Protein AF-E1TDE0-F1 (afdb_monomer_lite)

Structure (mmCIF, N/CA/C/O backbone):
data_AF-E1TDE0-F1
#
_entry.id   AF-E1TDE0-F1
#
loop_
_atom_site.group_PDB
_atom_site.id
_atom_site.type_symbol
_atom_site.label_atom_id
_atom_site.label_alt_id
_atom_site.label_comp_id
_atom_site.label_asym_id
_atom_site.label_entity_id
_atom_site.label_seq_id
_atom_site.pdbx_PDB_ins_code
_atom_site.Cartn_x
_atom_site.Cartn_y
_atom_site.Cartn_z
_atom_site.occupancy
_atom_site.B_iso_or_equiv
_atom_site.auth_seq_id
_atom_site.auth_comp_id
_atom_site.auth_asym_id
_atom_site.auth_atom_id
_atom_site.pdbx_PDB_model_num
ATOM 1 N N . MET A 1 1 ? -12.166 25.352 2.853 1.00 42.16 1 MET A N 1
ATOM 2 C CA . MET A 1 1 ? -10.843 24.919 2.364 1.00 42.16 1 MET A CA 1
ATOM 3 C C . MET A 1 1 ? -10.857 23.403 2.469 1.00 42.16 1 MET A C 1
ATOM 5 O O . MET A 1 1 ? -10.747 22.893 3.574 1.00 42.16 1 MET A O 1
ATOM 9 N N . GLU A 1 2 ? -11.168 22.698 1.383 1.00 47.56 2 GLU A N 1
ATOM 10 C CA . GLU A 1 2 ? -11.171 21.228 1.367 1.00 47.56 2 GLU A CA 1
ATOM 11 C C . GLU A 1 2 ? -9.736 20.767 1.118 1.00 47.56 2 GLU A C 1
ATOM 13 O O . GLU A 1 2 ? -9.265 20.731 -0.012 1.00 47.56 2 GLU A O 1
ATOM 18 N N . PHE A 1 3 ? -9.004 20.536 2.206 1.00 52.41 3 PHE A N 1
ATOM 19 C CA . PHE A 1 3 ? -7.758 19.779 2.173 1.00 52.41 3 PHE A CA 1
ATOM 20 C C . PHE A 1 3 ? -8.114 18.335 2.505 1.00 52.41 3 PHE A C 1
ATOM 22 O O . PHE A 1 3 ? -8.429 18.023 3.652 1.00 52.41 3 PHE A O 1
ATOM 29 N N . ASP A 1 4 ? -8.104 17.484 1.490 1.00 66.44 4 ASP A N 1
ATOM 30 C CA . ASP A 1 4 ? -8.440 16.062 1.566 1.00 66.44 4 ASP A CA 1
ATOM 31 C C . ASP A 1 4 ? -7.222 15.168 1.297 1.00 66.44 4 ASP A C 1
ATOM 33 O O . ASP A 1 4 ? -7.358 13.953 1.217 1.00 66.44 4 ASP A O 1
ATOM 37 N N . SER A 1 5 ? -6.026 15.743 1.138 1.00 69.88 5 SER A N 1
ATOM 38 C CA . SER A 1 5 ? -4.817 15.000 0.792 1.00 69.88 5 SER A CA 1
ATOM 39 C C . SER A 1 5 ? -3.573 15.533 1.497 1.00 69.88 5 SER A C 1
ATOM 41 O O . SER A 1 5 ? -3.447 16.728 1.770 1.00 69.88 5 SER A O 1
ATOM 43 N N . ASP A 1 6 ? -2.646 14.624 1.799 1.00 74.19 6 ASP A N 1
ATOM 44 C CA . ASP A 1 6 ? -1.337 14.932 2.368 1.00 74.19 6 ASP A CA 1
ATOM 45 C C . ASP A 1 6 ? -0.252 14.064 1.719 1.00 74.19 6 ASP A C 1
ATOM 47 O O . ASP A 1 6 ? -0.469 12.888 1.423 1.00 74.19 6 ASP A O 1
ATOM 51 N N . TRP A 1 7 ? 0.929 14.639 1.498 1.00 76.50 7 TRP A N 1
ATOM 52 C CA . TRP A 1 7 ? 2.074 13.918 0.942 1.00 76.50 7 TRP A CA 1
ATOM 53 C C . TRP A 1 7 ? 2.994 13.470 2.073 1.00 76.50 7 TRP A C 1
ATOM 55 O O . TRP A 1 7 ? 3.668 14.288 2.698 1.00 76.50 7 TRP A O 1
ATOM 65 N N . LEU A 1 8 ? 3.073 12.161 2.294 1.00 74.38 8 LEU A N 1
ATOM 66 C CA . LEU A 1 8 ? 3.922 11.560 3.319 1.00 74.38 8 LEU A CA 1
ATOM 67 C C . LEU A 1 8 ? 5.231 11.075 2.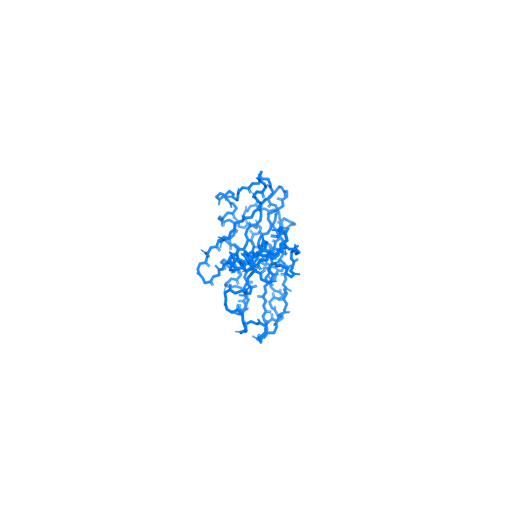697 1.00 74.38 8 LEU A C 1
ATOM 69 O O . LEU A 1 8 ? 5.216 10.252 1.785 1.00 74.38 8 LEU A O 1
ATOM 73 N N . THR A 1 9 ? 6.368 11.549 3.204 1.00 74.31 9 THR A N 1
ATOM 74 C CA . THR A 1 9 ? 7.681 10.986 2.856 1.00 74.31 9 THR A CA 1
ATOM 75 C C . THR A 1 9 ? 7.984 9.830 3.801 1.00 74.31 9 THR A C 1
ATOM 77 O O . THR A 1 9 ? 8.294 10.048 4.971 1.00 74.31 9 THR A O 1
ATOM 80 N N . LEU A 1 10 ? 7.900 8.604 3.292 1.00 65.44 10 LEU A N 1
ATOM 81 C CA . LEU A 1 10 ? 8.085 7.368 4.043 1.00 65.44 10 LEU A CA 1
ATOM 82 C C . LEU A 1 10 ? 9.277 6.590 3.472 1.00 65.44 10 LEU A C 1
ATOM 84 O O . LEU A 1 10 ? 9.189 5.917 2.442 1.00 65.44 10 LEU A O 1
ATOM 88 N N . GLY A 1 11 ? 10.424 6.685 4.146 1.00 67.56 11 GLY A N 1
ATOM 89 C CA . GLY A 1 11 ? 11.664 6.055 3.688 1.00 67.56 11 GLY A CA 1
ATOM 90 C C . GLY A 1 11 ? 12.099 6.578 2.316 1.00 67.56 11 GLY A C 1
ATOM 91 O O . GLY A 1 11 ? 12.458 7.745 2.187 1.00 67.56 11 GLY A O 1
ATOM 92 N N . ARG A 1 12 ? 12.093 5.707 1.295 1.00 62.78 12 ARG A N 1
ATOM 93 C CA . ARG A 1 12 ? 12.465 6.059 -0.093 1.00 62.78 12 ARG A CA 1
ATOM 94 C C . ARG A 1 12 ? 11.276 6.488 -0.960 1.00 62.78 12 ARG A C 1
ATOM 96 O O . ARG A 1 12 ? 11.487 6.815 -2.126 1.00 62.78 12 ARG A O 1
ATOM 103 N N . HIS A 1 13 ? 10.059 6.449 -0.421 1.00 65.06 13 HIS A N 1
ATOM 104 C CA . HIS A 1 13 ? 8.822 6.681 -1.163 1.00 65.06 13 HIS A CA 1
ATOM 105 C C . HIS A 1 13 ? 8.105 7.923 -0.644 1.00 65.06 13 HIS A C 1
ATOM 107 O O . HIS A 1 13 ? 8.117 8.210 0.554 1.00 65.06 13 HIS A O 1
ATOM 113 N N . ARG A 1 14 ? 7.444 8.647 -1.539 1.00 67.69 14 ARG A N 1
ATOM 114 C CA . ARG A 1 14 ? 6.494 9.704 -1.212 1.00 67.69 14 ARG A CA 1
ATOM 115 C C . ARG A 1 14 ? 5.106 9.240 -1.629 1.00 67.69 14 ARG A C 1
ATOM 117 O O . ARG A 1 14 ? 4.833 8.977 -2.794 1.00 67.69 14 ARG A O 1
ATOM 124 N N . VAL A 1 15 ? 4.228 9.137 -0.646 1.00 76.75 15 VAL A N 1
ATOM 125 C CA . VAL A 1 15 ? 2.894 8.559 -0.801 1.00 76.75 15 VAL A CA 1
ATOM 126 C C . VAL A 1 15 ? 1.868 9.670 -0.663 1.00 76.75 15 VAL A C 1
ATOM 128 O O . VAL A 1 15 ? 1.942 10.467 0.275 1.00 76.75 15 VAL A O 1
ATOM 131 N N . CYS A 1 16 ? 0.914 9.728 -1.589 1.00 82.56 16 CYS A N 1
ATOM 132 C CA . CYS A 1 16 ? -0.262 10.574 -1.420 1.00 82.56 16 CYS A CA 1
ATOM 133 C C . CYS A 1 16 ? -1.261 9.848 -0.511 1.00 82.56 16 CYS A C 1
ATOM 135 O O . CYS A 1 16 ? -1.694 8.743 -0.828 1.00 82.56 16 CYS A O 1
ATOM 137 N N . LEU A 1 17 ? -1.599 10.438 0.632 1.00 83.62 17 LEU A N 1
ATOM 138 C CA . LEU A 1 17 ? -2.647 9.950 1.522 1.00 83.62 17 LEU A CA 1
ATOM 139 C C . LEU A 1 17 ? -3.871 10.844 1.366 1.00 83.62 17 LEU A C 1
ATOM 141 O O . LEU A 1 17 ? -3.827 12.011 1.756 1.00 83.62 17 LEU A O 1
ATOM 145 N N . ARG A 1 18 ? -4.963 10.296 0.830 1.00 84.75 18 ARG A N 1
ATOM 146 C CA . ARG A 1 18 ? -6.244 11.001 0.700 1.00 84.75 18 ARG A CA 1
ATOM 147 C C . ARG A 1 18 ? -7.212 10.588 1.802 1.00 84.75 18 ARG A C 1
ATOM 149 O O . ARG A 1 18 ? -7.351 9.401 2.079 1.00 84.75 18 ARG A O 1
ATOM 156 N N . SER A 1 19 ? -7.883 11.553 2.419 1.00 82.25 19 SER A N 1
ATOM 157 C CA . SER A 1 19 ? -8.840 11.373 3.507 1.00 82.25 19 SER A CA 1
ATOM 158 C C . SER A 1 19 ? -10.109 12.193 3.248 1.00 82.25 19 SER A C 1
ATOM 160 O O . SER A 1 19 ? -10.023 13.410 3.069 1.00 82.25 19 SER A O 1
ATOM 162 N N . PRO A 1 20 ? -11.303 11.576 3.279 1.00 72.50 20 PRO A N 1
ATOM 163 C CA . PRO A 1 20 ? -12.550 12.303 3.142 1.00 72.50 20 PRO A CA 1
ATOM 164 C C . PRO A 1 20 ? -12.770 13.151 4.398 1.00 72.50 20 PRO A C 1
ATOM 166 O O . PRO A 1 20 ? -12.723 12.651 5.521 1.00 72.50 20 PRO A O 1
ATOM 169 N N . GLY A 1 21 ? -13.007 14.450 4.212 1.00 68.62 21 GLY A N 1
ATOM 170 C CA . GLY A 1 21 ? -13.424 15.337 5.301 1.00 68.62 21 GLY A CA 1
ATOM 171 C C . GLY A 1 21 ? -12.304 15.958 6.141 1.00 68.62 21 GLY A C 1
ATOM 172 O O . GLY A 1 21 ? -12.589 16.444 7.235 1.00 68.62 21 GLY A O 1
ATOM 173 N N . GLY A 1 22 ? -11.058 15.992 5.657 1.00 72.81 22 GLY A N 1
ATOM 174 C CA . GLY A 1 22 ? -9.999 16.807 6.262 1.00 72.81 22 GLY A CA 1
ATOM 175 C C . GLY A 1 22 ? -8.622 16.152 6.284 1.00 72.81 22 GLY A C 1
ATOM 176 O O . GLY A 1 22 ? -8.366 15.159 5.606 1.00 72.81 22 GLY A O 1
ATOM 177 N N . PHE A 1 23 ? -7.730 16.714 7.105 1.00 75.88 23 PHE A N 1
ATOM 178 C CA . PHE A 1 23 ? -6.359 16.229 7.238 1.00 75.88 23 PHE A CA 1
ATOM 179 C C . PHE A 1 23 ? -6.311 14.777 7.725 1.00 75.88 23 PHE A C 1
ATOM 181 O O . PHE A 1 23 ? -7.020 14.427 8.673 1.00 75.88 23 PHE A O 1
ATOM 188 N N . PRO A 1 24 ? -5.418 13.948 7.156 1.00 81.69 24 PRO A N 1
ATOM 189 C CA . PRO A 1 24 ? -5.269 12.579 7.609 1.00 81.69 24 PRO A CA 1
ATOM 190 C C . PRO A 1 24 ? -4.941 12.492 9.101 1.00 81.69 24 PRO A C 1
ATOM 192 O O . PRO A 1 24 ? -4.042 13.169 9.611 1.00 81.69 24 PRO A O 1
ATOM 195 N N . THR A 1 25 ? -5.665 11.634 9.810 1.00 87.62 25 THR A N 1
ATOM 196 C CA . THR A 1 25 ? -5.427 11.398 11.239 1.00 87.62 25 THR A CA 1
ATOM 197 C C . THR A 1 25 ? -4.131 10.615 11.458 1.00 87.62 25 THR A C 1
ATOM 199 O O . THR A 1 25 ? -3.624 9.964 10.545 1.00 87.62 25 THR A O 1
ATOM 202 N N . GLU A 1 26 ? -3.603 10.619 12.682 1.00 88.19 26 GLU A N 1
ATOM 203 C CA . GLU A 1 26 ? -2.449 9.785 13.049 1.00 88.19 26 GLU A CA 1
ATOM 204 C C . GLU A 1 26 ? -2.698 8.303 12.738 1.00 88.19 26 GLU A C 1
ATOM 206 O O . GLU A 1 26 ? -1.863 7.659 12.113 1.00 88.19 26 GLU A O 1
ATOM 211 N N . SER A 1 27 ? -3.902 7.798 13.035 1.00 88.31 27 SER A N 1
ATOM 212 C CA . SER A 1 27 ? -4.280 6.413 12.726 1.00 88.31 27 SER A CA 1
ATOM 213 C C . SER A 1 27 ? -4.206 6.082 11.230 1.00 88.31 27 SER A C 1
ATOM 215 O O . SER A 1 27 ? -3.802 4.982 10.856 1.00 88.31 27 SER A O 1
ATOM 217 N N . MET A 1 28 ? -4.535 7.042 10.360 1.00 90.06 28 MET A N 1
ATOM 218 C CA . MET A 1 28 ? -4.409 6.871 8.912 1.00 90.06 28 MET A CA 1
ATOM 219 C C . MET A 1 28 ? -2.941 6.849 8.489 1.00 90.06 28 MET A C 1
ATOM 221 O O . MET A 1 28 ? -2.573 6.029 7.656 1.00 90.06 28 MET A O 1
ATOM 225 N N . ARG A 1 29 ? -2.089 7.690 9.088 1.00 88.81 29 ARG A N 1
ATOM 226 C CA . ARG A 1 29 ? -0.641 7.698 8.817 1.00 88.81 29 ARG A CA 1
ATOM 227 C C . ARG A 1 29 ? 0.005 6.379 9.242 1.00 88.81 29 ARG A C 1
ATOM 229 O O . ARG A 1 29 ? 0.719 5.783 8.444 1.00 88.81 29 ARG A O 1
ATOM 236 N N . THR A 1 30 ? -0.341 5.865 10.426 1.00 90.88 30 THR A N 1
ATOM 237 C CA . THR A 1 30 ? 0.102 4.540 10.889 1.00 90.88 30 THR A CA 1
ATOM 238 C C . THR A 1 30 ? -0.351 3.427 9.943 1.00 90.88 30 THR A C 1
ATOM 240 O O . THR A 1 30 ? 0.428 2.527 9.640 1.00 90.88 30 THR A O 1
ATOM 243 N N . ALA A 1 31 ? -1.586 3.488 9.433 1.00 92.19 31 ALA A N 1
ATOM 244 C CA . ALA A 1 31 ? -2.060 2.516 8.452 1.00 92.19 31 ALA A CA 1
ATOM 245 C C . ALA A 1 31 ? -1.230 2.557 7.158 1.00 92.19 31 ALA A C 1
ATOM 247 O O . ALA A 1 31 ? -0.838 1.504 6.655 1.00 92.19 31 ALA A O 1
ATOM 248 N N . VAL A 1 32 ? -0.899 3.752 6.652 1.00 91.19 32 VAL A N 1
ATOM 249 C CA . VAL A 1 32 ? -0.019 3.898 5.480 1.00 91.19 32 VAL A CA 1
ATOM 250 C C . VAL A 1 32 ? 1.372 3.319 5.744 1.00 91.19 32 VAL A C 1
ATOM 252 O O . VAL A 1 32 ? 1.912 2.650 4.864 1.00 91.19 32 VAL A O 1
ATOM 255 N N . ASP A 1 33 ? 1.936 3.504 6.939 1.00 90.81 33 ASP A N 1
ATOM 256 C CA . ASP A 1 33 ? 3.230 2.908 7.298 1.00 90.81 33 ASP A CA 1
ATOM 257 C C . ASP A 1 33 ? 3.193 1.375 7.264 1.00 90.81 33 ASP A C 1
ATOM 259 O O . ASP A 1 33 ? 4.083 0.743 6.687 1.00 90.81 33 ASP A O 1
ATOM 263 N N . VAL A 1 34 ? 2.139 0.765 7.815 1.00 92.88 34 VAL A N 1
ATOM 264 C CA . VAL A 1 34 ? 1.932 -0.692 7.755 1.00 92.88 34 VAL A CA 1
ATOM 265 C C . VAL A 1 34 ? 1.807 -1.165 6.306 1.00 92.88 34 VAL A C 1
ATOM 267 O O . VAL A 1 34 ? 2.470 -2.127 5.914 1.00 92.88 34 VAL A O 1
ATOM 270 N N . ILE A 1 35 ? 1.000 -0.471 5.496 1.00 92.88 35 ILE A N 1
ATOM 271 C CA . ILE A 1 35 ? 0.806 -0.787 4.075 1.00 92.88 35 ILE A CA 1
ATOM 272 C C . ILE A 1 35 ? 2.139 -0.716 3.328 1.00 92.88 35 ILE A C 1
ATOM 274 O O . ILE A 1 35 ? 2.484 -1.642 2.595 1.00 92.88 35 ILE A O 1
ATOM 278 N N . ARG A 1 36 ? 2.922 0.345 3.542 1.00 89.94 36 ARG A N 1
ATOM 279 C CA . ARG A 1 36 ? 4.244 0.502 2.933 1.00 89.94 36 ARG A CA 1
ATOM 280 C C . ARG A 1 36 ? 5.145 -0.686 3.257 1.00 89.94 36 ARG A C 1
ATOM 282 O O . ARG A 1 36 ? 5.717 -1.267 2.339 1.00 89.94 36 ARG A O 1
ATOM 289 N N . ILE A 1 37 ? 5.267 -1.046 4.537 1.00 90.19 37 ILE A N 1
ATOM 290 C CA . ILE A 1 37 ? 6.116 -2.165 4.973 1.00 90.19 37 ILE A CA 1
ATOM 291 C C . ILE A 1 37 ? 5.656 -3.468 4.310 1.00 90.19 37 ILE A C 1
ATOM 293 O O . ILE A 1 37 ? 6.489 -4.248 3.850 1.00 90.19 37 ILE A O 1
ATOM 297 N N . ALA A 1 38 ? 4.344 -3.700 4.225 1.00 92.06 38 ALA A N 1
ATOM 298 C CA . ALA A 1 38 ? 3.793 -4.886 3.583 1.00 92.06 38 ALA A CA 1
ATOM 299 C C . ALA A 1 38 ? 4.174 -4.959 2.093 1.00 92.06 38 ALA A C 1
ATOM 301 O O . ALA A 1 38 ? 4.652 -6.002 1.644 1.00 92.06 38 ALA A O 1
ATOM 302 N N . ILE A 1 39 ? 4.047 -3.855 1.350 1.00 90.31 39 ILE A N 1
ATOM 303 C CA . ILE A 1 39 ? 4.441 -3.788 -0.065 1.00 90.31 39 ILE A CA 1
ATOM 304 C C . ILE A 1 39 ? 5.954 -3.985 -0.234 1.00 90.31 39 ILE A C 1
ATOM 306 O O . ILE A 1 39 ? 6.365 -4.845 -1.008 1.00 90.31 39 ILE A O 1
ATOM 310 N N . GLU A 1 40 ? 6.783 -3.254 0.520 1.00 86.81 40 GLU A N 1
ATOM 311 C CA . GLU A 1 40 ? 8.251 -3.305 0.396 1.00 86.81 40 GLU A CA 1
ATOM 312 C C . GLU A 1 40 ? 8.839 -4.700 0.654 1.00 86.81 40 GLU A C 1
ATOM 314 O O . GLU A 1 40 ? 9.879 -5.035 0.090 1.00 86.81 40 GLU A O 1
ATOM 319 N N . ASN A 1 41 ? 8.198 -5.508 1.504 1.00 89.94 41 ASN A N 1
ATOM 320 C CA . ASN A 1 41 ? 8.715 -6.827 1.883 1.00 89.94 41 ASN A CA 1
ATOM 321 C C . ASN A 1 41 ? 8.129 -7.992 1.076 1.00 89.94 41 ASN A C 1
ATOM 323 O O . ASN A 1 41 ? 8.686 -9.086 1.126 1.00 89.94 41 ASN A O 1
ATOM 327 N N . ASN A 1 42 ? 7.013 -7.796 0.370 1.00 91.56 42 ASN A N 1
ATOM 328 C CA . ASN A 1 42 ? 6.297 -8.895 -0.296 1.00 91.56 42 ASN A CA 1
ATOM 329 C C . ASN A 1 42 ? 6.134 -8.707 -1.809 1.00 91.56 42 ASN A C 1
ATOM 331 O O . ASN A 1 42 ? 5.722 -9.644 -2.492 1.00 91.56 42 ASN A O 1
ATOM 335 N N . MET A 1 43 ? 6.440 -7.522 -2.338 1.00 90.62 43 MET A N 1
ATOM 336 C CA . MET A 1 43 ? 6.489 -7.261 -3.776 1.00 90.62 43 MET A CA 1
ATOM 337 C C . MET A 1 43 ? 7.932 -7.058 -4.241 1.00 90.62 43 MET A C 1
ATOM 339 O O . MET A 1 43 ? 8.855 -6.893 -3.440 1.00 90.62 43 MET A O 1
ATOM 343 N N . SER A 1 44 ? 8.135 -7.075 -5.557 1.00 85.00 44 SER A N 1
ATOM 344 C CA . SER A 1 44 ? 9.418 -6.766 -6.181 1.00 85.00 44 SER A CA 1
ATOM 345 C C . SER A 1 44 ? 9.993 -5.443 -5.669 1.00 85.00 44 SER A C 1
ATOM 347 O O . SER A 1 44 ? 9.269 -4.475 -5.457 1.00 85.00 44 SER A O 1
ATOM 349 N N . ALA A 1 45 ? 11.323 -5.334 -5.599 1.00 79.12 45 ALA A N 1
ATOM 350 C CA . ALA A 1 45 ? 12.006 -4.074 -5.277 1.00 79.12 45 ALA A CA 1
ATOM 351 C C . ALA A 1 45 ? 11.689 -2.930 -6.268 1.00 79.12 45 ALA A C 1
ATOM 353 O O . ALA A 1 45 ? 12.042 -1.773 -6.029 1.00 79.12 45 ALA A O 1
ATOM 354 N N . ARG A 1 46 ? 11.055 -3.254 -7.405 1.00 78.31 46 ARG A N 1
ATOM 355 C CA . ARG A 1 46 ? 10.587 -2.299 -8.415 1.00 78.31 46 ARG A CA 1
ATOM 356 C C . ARG A 1 46 ? 9.107 -1.915 -8.245 1.00 78.31 46 ARG A C 1
ATOM 358 O O . ARG A 1 46 ? 8.635 -1.068 -9.002 1.00 78.31 46 ARG A O 1
ATOM 365 N N . ALA A 1 47 ? 8.397 -2.501 -7.280 1.00 82.06 47 ALA A N 1
ATOM 366 C CA . ALA A 1 47 ? 7.068 -2.079 -6.859 1.00 82.06 47 ALA A CA 1
ATOM 367 C C . ALA A 1 47 ? 7.163 -0.871 -5.922 1.00 82.06 47 ALA A C 1
ATOM 369 O O . ALA A 1 47 ? 8.060 -0.772 -5.083 1.00 82.06 47 ALA A O 1
ATOM 370 N N . ARG A 1 48 ? 6.241 0.078 -6.075 1.00 80.31 48 ARG A N 1
ATOM 371 C CA . ARG A 1 48 ? 6.190 1.310 -5.286 1.00 80.31 48 ARG A CA 1
ATOM 372 C C . ARG A 1 48 ? 4.760 1.623 -4.896 1.00 80.31 48 ARG A C 1
ATOM 374 O O . ARG A 1 48 ? 3.869 1.613 -5.744 1.00 80.31 48 ARG A O 1
ATOM 381 N N . LEU A 1 49 ? 4.569 1.955 -3.624 1.00 80.19 49 LEU A N 1
ATOM 382 C CA . LEU A 1 49 ? 3.330 2.543 -3.137 1.00 80.19 49 LEU A CA 1
ATOM 383 C C . LEU A 1 49 ? 3.215 3.977 -3.664 1.00 80.19 49 LEU A C 1
ATOM 385 O O . LEU A 1 49 ? 4.135 4.773 -3.486 1.00 80.19 49 LEU A O 1
ATOM 389 N N . VAL A 1 50 ? 2.106 4.284 -4.328 1.00 78.88 50 VAL A N 1
ATOM 390 C CA . VAL A 1 50 ? 1.893 5.571 -5.011 1.00 78.88 50 VAL A CA 1
ATOM 391 C C . VAL A 1 50 ? 0.889 6.413 -4.239 1.00 78.88 50 VAL A C 1
ATOM 393 O O . VAL A 1 50 ? 1.109 7.597 -3.986 1.00 78.88 50 VAL A O 1
ATOM 396 N N . ASP A 1 51 ? -0.221 5.790 -3.865 1.00 84.75 51 ASP A N 1
ATOM 397 C CA . ASP A 1 51 ? -1.370 6.469 -3.293 1.00 84.75 51 ASP A CA 1
ATOM 398 C C . ASP A 1 51 ? -2.125 5.534 -2.351 1.00 84.75 51 ASP A C 1
ATOM 400 O O . ASP A 1 51 ? -2.242 4.332 -2.611 1.00 84.75 51 ASP A O 1
ATOM 404 N N . VAL A 1 52 ? -2.632 6.109 -1.266 1.00 87.81 52 VAL A N 1
ATOM 405 C CA . VAL A 1 52 ? -3.562 5.468 -0.345 1.00 87.81 52 VAL A CA 1
ATOM 406 C C . VAL A 1 52 ? -4.761 6.389 -0.182 1.00 87.81 52 VAL A C 1
ATOM 408 O O . VAL A 1 52 ? -4.667 7.458 0.421 1.00 87.81 52 VAL A O 1
ATOM 411 N N . ALA A 1 53 ? -5.905 5.960 -0.700 1.00 88.69 53 ALA A N 1
ATOM 412 C CA . ALA A 1 53 ? -7.165 6.656 -0.528 1.00 88.69 53 ALA A CA 1
ATOM 413 C C . ALA A 1 53 ? -7.971 5.996 0.585 1.00 88.69 53 ALA A C 1
ATOM 415 O O . ALA A 1 53 ? -8.433 4.861 0.453 1.00 88.69 53 ALA A O 1
ATOM 416 N N . VAL A 1 54 ? -8.158 6.730 1.676 1.00 87.50 54 VAL A N 1
ATOM 417 C CA . VAL A 1 54 ? -9.119 6.365 2.709 1.00 87.50 54 VAL A CA 1
ATOM 418 C C . VAL A 1 54 ? -10.516 6.671 2.174 1.00 87.50 54 VAL A C 1
ATOM 420 O O . VAL A 1 54 ? -10.751 7.699 1.544 1.00 87.50 54 VAL A O 1
ATOM 423 N N . ARG A 1 55 ? -11.449 5.757 2.392 1.00 84.50 55 ARG A N 1
ATOM 424 C CA . ARG A 1 55 ? -12.875 5.912 2.106 1.00 84.50 55 ARG A CA 1
ATOM 425 C C . ARG A 1 55 ? -13.651 5.921 3.422 1.00 84.50 55 ARG A C 1
ATOM 427 O O . ARG A 1 55 ? -13.075 5.986 4.508 1.00 84.50 55 ARG A O 1
ATOM 434 N N . GLU A 1 56 ? -14.971 5.857 3.327 1.00 79.19 56 GLU A N 1
ATOM 435 C CA . GLU A 1 56 ? -15.843 5.718 4.488 1.00 79.19 56 GLU A CA 1
ATOM 436 C C . GLU A 1 56 ? -15.471 4.489 5.336 1.00 79.19 56 GLU A C 1
ATOM 438 O O . GLU A 1 56 ? -14.936 3.488 4.842 1.00 79.19 56 GLU A O 1
ATOM 443 N N . GLU A 1 57 ? -15.719 4.608 6.642 1.00 80.31 57 GLU A N 1
ATOM 444 C CA . GLU A 1 57 ? -15.571 3.520 7.615 1.00 80.31 57 GLU A CA 1
ATOM 445 C C . GLU A 1 57 ? -14.179 2.860 7.647 1.00 80.31 57 GLU A C 1
ATOM 447 O O . GLU A 1 57 ? -14.062 1.671 7.923 1.00 80.31 57 GLU A O 1
ATOM 452 N N . LYS A 1 58 ? -13.102 3.624 7.405 1.00 83.19 58 LYS A N 1
ATOM 453 C CA . LYS A 1 58 ? -11.709 3.121 7.393 1.00 83.19 58 LYS A CA 1
ATOM 454 C C . LYS A 1 58 ? -11.454 2.048 6.326 1.00 83.19 58 LYS A C 1
ATOM 456 O O . LYS A 1 58 ? -10.699 1.107 6.556 1.00 83.19 58 LYS A O 1
ATOM 461 N N . SER A 1 59 ? -12.059 2.202 5.153 1.00 91.12 59 SER A N 1
ATOM 462 C CA . SER A 1 59 ? -11.687 1.403 3.982 1.00 91.12 59 SER A CA 1
ATOM 463 C C . SER A 1 59 ? -10.540 2.068 3.214 1.00 91.12 59 SER A C 1
ATOM 465 O O . SER A 1 59 ? -10.498 3.291 3.120 1.00 91.12 59 SER A O 1
ATOM 467 N N . TYR A 1 60 ? -9.617 1.287 2.659 1.00 93.62 60 TYR A N 1
ATOM 468 C CA . TYR A 1 60 ? -8.398 1.747 1.999 1.00 93.62 60 TYR A CA 1
ATOM 469 C C . TYR A 1 60 ? -8.315 1.196 0.578 1.00 93.62 60 TYR A C 1
ATOM 471 O O . TYR A 1 60 ? -8.281 -0.017 0.369 1.00 93.62 60 TYR A O 1
ATOM 479 N N . ASP A 1 61 ? -8.204 2.101 -0.387 1.00 93.75 61 ASP A N 1
ATOM 480 C CA . ASP A 1 61 ? -7.788 1.776 -1.746 1.00 93.75 61 ASP A CA 1
ATOM 481 C C . ASP A 1 61 ? -6.312 2.153 -1.912 1.00 93.75 61 ASP A C 1
ATOM 483 O O . ASP A 1 61 ? -5.918 3.302 -1.705 1.00 93.75 61 ASP A O 1
ATOM 487 N N . ILE A 1 62 ? -5.494 1.173 -2.273 1.00 92.62 62 ILE A N 1
ATOM 488 C CA . ILE A 1 62 ? -4.036 1.256 -2.312 1.00 92.62 62 ILE A CA 1
ATOM 489 C C . ILE A 1 62 ? -3.600 1.121 -3.767 1.00 92.62 62 ILE A C 1
ATOM 491 O O . ILE A 1 62 ? -3.863 0.103 -4.404 1.00 92.62 62 ILE A O 1
ATOM 495 N N . SER A 1 63 ? -2.907 2.121 -4.301 1.00 90.06 63 SER A N 1
ATOM 496 C CA . SER A 1 63 ? -2.372 2.074 -5.665 1.00 90.06 63 SER A CA 1
ATOM 497 C C . SER A 1 63 ? -0.880 1.767 -5.646 1.00 90.06 63 SER A C 1
ATOM 499 O O . SER A 1 63 ? -0.090 2.499 -5.043 1.00 90.06 63 SER A O 1
ATOM 501 N N . VAL A 1 64 ? -0.489 0.703 -6.347 1.00 88.38 64 VAL A N 1
ATOM 502 C CA . VAL A 1 64 ? 0.903 0.265 -6.481 1.00 88.38 64 VAL A CA 1
ATOM 503 C C . VAL A 1 64 ? 1.312 0.313 -7.947 1.00 88.38 64 VAL A C 1
ATOM 505 O O . VAL A 1 64 ? 0.656 -0.271 -8.811 1.00 88.38 64 VAL A O 1
ATOM 508 N N . GLY A 1 65 ? 2.415 0.999 -8.230 1.00 86.25 65 GLY A N 1
ATOM 509 C CA . GLY A 1 65 ? 3.079 0.957 -9.529 1.00 86.25 65 GLY A CA 1
ATOM 510 C C . GLY A 1 65 ? 4.240 -0.028 -9.484 1.00 86.25 65 GLY A C 1
ATOM 511 O O . GLY A 1 65 ? 5.089 0.078 -8.604 1.00 86.25 65 GLY A O 1
ATOM 512 N N . THR A 1 66 ? 4.305 -0.969 -10.418 1.00 86.12 66 THR A N 1
ATOM 513 C CA . THR A 1 66 ? 5.404 -1.939 -10.508 1.00 86.12 66 THR A CA 1
ATOM 514 C C . THR A 1 66 ? 5.842 -2.144 -11.947 1.00 86.12 66 THR A C 1
ATOM 516 O O . THR A 1 66 ? 5.078 -1.932 -12.874 1.00 86.12 66 THR A O 1
ATOM 519 N N . THR A 1 67 ? 7.066 -2.602 -12.146 1.00 85.44 67 THR A N 1
ATOM 520 C CA . THR A 1 67 ? 7.563 -3.052 -13.458 1.00 85.44 67 THR A CA 1
ATOM 521 C C . THR A 1 67 ? 7.614 -4.578 -13.572 1.00 85.44 67 THR A C 1
ATOM 523 O O . THR A 1 67 ? 8.154 -5.110 -14.543 1.00 85.44 67 THR A O 1
ATOM 526 N N . PHE A 1 68 ? 7.075 -5.287 -12.576 1.00 87.62 68 PHE A N 1
ATOM 527 C CA . PHE A 1 68 ? 7.053 -6.743 -12.493 1.00 87.62 68 PHE A CA 1
ATOM 528 C C . PHE A 1 68 ? 5.605 -7.223 -12.350 1.00 87.62 68 PHE A C 1
ATOM 530 O O . PHE A 1 68 ? 4.928 -6.921 -11.369 1.00 87.62 68 PHE A O 1
ATOM 537 N N . ALA A 1 69 ? 5.082 -7.904 -13.369 1.00 88.62 69 ALA A N 1
ATOM 538 C CA . ALA A 1 69 ? 3.649 -8.193 -13.464 1.00 88.62 69 ALA A CA 1
ATOM 539 C C . ALA A 1 69 ? 3.174 -9.221 -12.429 1.00 88.62 69 ALA A C 1
ATOM 541 O O . ALA A 1 69 ? 2.012 -9.204 -12.018 1.00 88.62 69 ALA A O 1
ATOM 542 N N . GLU A 1 70 ? 4.081 -10.084 -11.990 1.00 90.75 70 GLU A N 1
ATOM 543 C CA . GLU A 1 70 ? 3.866 -11.147 -11.020 1.00 90.75 70 GLU A CA 1
ATOM 544 C C . GLU A 1 70 ? 3.539 -10.605 -9.622 1.00 90.75 70 GLU A C 1
ATOM 546 O O . GLU A 1 70 ? 2.905 -11.313 -8.844 1.00 90.75 70 GLU A O 1
ATOM 551 N N . ASP A 1 71 ? 3.846 -9.335 -9.324 1.00 90.75 71 ASP A N 1
ATOM 552 C CA . ASP A 1 71 ? 3.414 -8.675 -8.079 1.00 90.75 71 ASP A CA 1
ATOM 553 C C . ASP A 1 71 ? 1.878 -8.630 -7.945 1.00 90.75 71 ASP A C 1
ATOM 555 O O . ASP A 1 71 ? 1.334 -8.504 -6.850 1.00 90.75 71 ASP A O 1
ATOM 559 N N . ARG A 1 72 ? 1.134 -8.788 -9.049 1.00 93.00 72 ARG A N 1
ATOM 560 C CA . ARG A 1 72 ? -0.331 -8.946 -9.008 1.00 93.00 72 ARG A CA 1
ATOM 561 C C . ARG A 1 72 ? -0.772 -10.202 -8.265 1.00 93.00 72 ARG A C 1
ATOM 563 O O . ARG A 1 72 ? -1.878 -10.230 -7.734 1.00 93.00 72 ARG A O 1
ATOM 570 N N . LEU A 1 73 ? 0.065 -11.237 -8.247 1.00 92.94 73 LEU A N 1
ATOM 571 C CA . LEU A 1 73 ? -0.279 -12.536 -7.675 1.00 92.94 73 LEU A CA 1
ATOM 572 C C . LEU A 1 73 ? -0.274 -12.523 -6.146 1.00 92.94 73 LEU A C 1
ATOM 574 O O . LEU A 1 73 ? -0.968 -13.347 -5.559 1.00 92.94 73 LEU A O 1
ATOM 578 N N . CYS A 1 74 ? 0.487 -11.616 -5.516 1.00 91.19 74 CYS A N 1
ATOM 579 C CA . CYS A 1 74 ? 0.549 -11.486 -4.058 1.00 91.19 74 CYS A CA 1
ATOM 580 C C . CYS A 1 74 ? -0.433 -10.448 -3.490 1.00 91.19 74 CYS A C 1
ATOM 582 O O . CYS A 1 74 ? -0.654 -10.419 -2.277 1.00 91.19 74 CYS A O 1
ATOM 584 N N . ALA A 1 75 ? -1.039 -9.608 -4.341 1.00 93.56 75 ALA A N 1
ATOM 585 C CA . ALA A 1 75 ? -1.939 -8.540 -3.910 1.00 93.56 75 ALA A CA 1
ATOM 586 C C . ALA A 1 75 ? -3.133 -9.039 -3.062 1.00 93.56 75 ALA A C 1
ATOM 588 O O . ALA A 1 75 ? -3.327 -8.484 -1.982 1.00 93.56 75 ALA A O 1
ATOM 589 N N . PRO A 1 76 ? -3.868 -10.114 -3.422 1.00 94.94 76 PRO A N 1
ATOM 590 C CA . PRO A 1 76 ? -4.997 -10.584 -2.607 1.00 94.94 76 PRO A CA 1
ATOM 591 C C . PRO A 1 76 ? -4.594 -11.088 -1.210 1.00 94.94 76 PRO A C 1
ATOM 593 O O . PRO A 1 76 ? -5.310 -10.897 -0.220 1.00 94.94 76 PRO A O 1
ATOM 596 N N . GLN A 1 77 ? -3.431 -11.740 -1.099 1.00 94.25 77 GLN A N 1
ATOM 597 C CA . GLN A 1 77 ? -2.908 -12.190 0.194 1.00 94.25 77 GLN A CA 1
ATOM 598 C C . GLN A 1 77 ? -2.459 -10.994 1.040 1.00 94.25 77 GLN A C 1
ATOM 600 O O . GLN A 1 77 ? -2.703 -10.971 2.247 1.00 94.25 77 GLN A O 1
ATOM 605 N N . LEU A 1 78 ? -1.853 -9.984 0.407 1.00 94.69 78 LEU A N 1
ATOM 606 C CA . LEU A 1 78 ? -1.466 -8.729 1.050 1.00 94.69 78 LEU A CA 1
ATOM 607 C C . LEU A 1 78 ? -2.674 -7.940 1.559 1.00 94.69 78 LEU A C 1
ATOM 609 O O . LEU A 1 78 ? -2.637 -7.487 2.699 1.00 94.69 78 LEU A O 1
ATOM 613 N N . GLU A 1 79 ? -3.753 -7.829 0.780 1.00 96.25 79 GLU A N 1
ATOM 614 C CA . GLU A 1 79 ? -5.019 -7.215 1.214 1.00 96.25 79 GLU A CA 1
ATOM 615 C C . GLU A 1 79 ? -5.520 -7.852 2.515 1.00 96.25 79 GLU A C 1
ATOM 617 O O . GLU A 1 79 ? -5.779 -7.160 3.501 1.00 96.25 79 GLU A O 1
ATOM 622 N N . SER A 1 80 ? -5.567 -9.186 2.544 1.00 95.75 80 SER A N 1
ATOM 623 C CA . SER A 1 80 ? -6.031 -9.950 3.706 1.00 95.75 80 SER A CA 1
ATOM 624 C C . SER A 1 80 ? -5.117 -9.771 4.925 1.00 95.75 80 SER A C 1
ATOM 626 O O . SER A 1 80 ? -5.594 -9.600 6.051 1.00 95.75 80 SER A O 1
ATOM 628 N N . ALA A 1 81 ? -3.797 -9.789 4.717 1.00 95.38 81 ALA A N 1
ATOM 629 C CA . ALA A 1 81 ? -2.819 -9.616 5.788 1.00 95.38 81 ALA A CA 1
ATOM 630 C C . ALA A 1 81 ? -2.856 -8.196 6.373 1.00 95.38 81 ALA A C 1
ATOM 632 O O . ALA A 1 81 ? -2.897 -8.036 7.593 1.00 95.38 81 ALA A O 1
ATOM 633 N N . ILE A 1 82 ? -2.904 -7.171 5.518 1.00 95.94 82 ILE A N 1
ATOM 634 C CA . ILE A 1 82 ? -3.008 -5.766 5.929 1.00 95.94 82 ILE A CA 1
ATOM 635 C C . ILE A 1 82 ? -4.312 -5.538 6.694 1.00 95.94 82 ILE A C 1
ATOM 637 O O . ILE A 1 82 ? -4.275 -4.966 7.782 1.00 95.94 82 ILE A O 1
ATOM 641 N N . ALA A 1 83 ? -5.447 -6.026 6.179 1.00 95.69 83 ALA A N 1
ATOM 642 C CA . ALA A 1 83 ? -6.731 -5.919 6.869 1.00 95.69 83 ALA A CA 1
ATOM 643 C C . ALA A 1 83 ? -6.661 -6.536 8.274 1.00 95.69 83 ALA A C 1
ATOM 645 O O . ALA A 1 83 ? -7.060 -5.902 9.248 1.00 95.69 83 ALA A O 1
ATOM 646 N N . THR A 1 84 ? -6.053 -7.719 8.397 1.00 96.00 84 THR A N 1
ATOM 647 C CA . THR A 1 84 ? -5.863 -8.395 9.689 1.00 96.00 84 THR A CA 1
ATOM 648 C C . THR A 1 84 ? -5.034 -7.556 10.664 1.00 96.00 84 THR A C 1
ATOM 650 O O . THR A 1 84 ? -5.441 -7.370 11.810 1.00 96.00 84 THR A O 1
ATOM 653 N N . VAL A 1 85 ? -3.894 -7.013 10.221 1.00 95.44 85 VAL A N 1
ATOM 654 C CA . VAL A 1 85 ? -3.006 -6.191 11.067 1.00 95.44 85 VAL A CA 1
ATOM 655 C C . VAL A 1 85 ? -3.687 -4.893 11.510 1.00 95.44 85 VAL A C 1
ATOM 657 O O . VAL A 1 85 ? -3.489 -4.453 12.64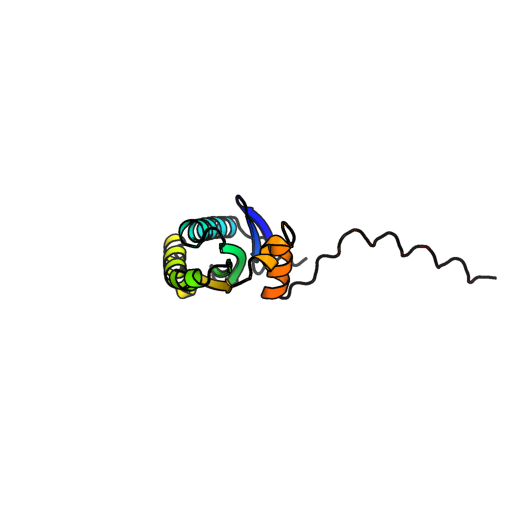1 1.00 95.44 85 VAL A O 1
ATOM 660 N N . LEU A 1 86 ? -4.510 -4.295 10.647 1.00 93.56 86 LEU A N 1
ATOM 661 C CA . LEU A 1 86 ? -5.241 -3.059 10.944 1.00 93.56 86 LEU A CA 1
ATOM 662 C C . LEU A 1 86 ? -6.557 -3.288 11.709 1.00 93.56 86 LEU A C 1
ATOM 664 O O . LEU A 1 86 ? -7.217 -2.315 12.076 1.00 93.56 86 LEU A O 1
ATOM 668 N N . GLY A 1 87 ? -6.948 -4.543 11.959 1.00 95.00 87 GLY A N 1
ATOM 669 C CA . GLY A 1 87 ? -8.223 -4.877 12.599 1.00 95.00 87 GLY A CA 1
ATOM 670 C C . GLY A 1 87 ? -9.445 -4.543 11.733 1.00 95.00 87 GLY A C 1
ATOM 671 O O . GLY A 1 87 ? -10.479 -4.140 12.263 1.00 95.00 87 GLY A O 1
ATOM 672 N N . LEU A 1 88 ? -9.312 -4.671 10.412 1.00 94.62 88 LEU A N 1
ATOM 673 C CA . LEU A 1 88 ? -10.335 -4.385 9.405 1.00 94.62 88 LEU A CA 1
ATOM 674 C C . LEU A 1 88 ? -10.865 -5.675 8.771 1.00 94.62 88 LEU A C 1
ATOM 676 O O . LEU A 1 88 ? -10.228 -6.730 8.811 1.00 94.62 88 LEU A O 1
ATOM 680 N N . LEU A 1 89 ? -12.024 -5.580 8.123 1.00 93.06 89 LEU A N 1
ATOM 681 C CA . LEU A 1 89 ? -12.524 -6.651 7.268 1.00 93.06 89 LEU A CA 1
ATOM 682 C C . LEU A 1 89 ? -11.700 -6.718 5.971 1.00 93.06 89 LEU A C 1
ATOM 684 O O . LEU A 1 89 ? -11.328 -5.671 5.441 1.00 93.06 89 LEU A O 1
ATOM 688 N N . PRO A 1 90 ? -11.488 -7.910 5.379 1.00 87.25 90 PRO A N 1
ATOM 689 C CA . PRO A 1 90 ? -10.761 -8.037 4.111 1.00 87.25 90 PRO A CA 1
ATOM 690 C C . PRO A 1 90 ? -11.327 -7.160 2.985 1.00 87.25 90 PRO A C 1
ATOM 692 O O . PRO A 1 90 ? -10.578 -6.596 2.202 1.00 87.25 90 PRO A O 1
ATOM 695 N N . ALA A 1 91 ? -12.650 -6.965 2.947 1.00 89.50 91 ALA A N 1
ATOM 696 C CA . ALA A 1 91 ? -13.312 -6.117 1.952 1.00 89.50 91 ALA A CA 1
ATOM 697 C C . ALA A 1 91 ? -12.982 -4.614 2.081 1.00 89.50 91 ALA A C 1
ATOM 699 O O . ALA A 1 91 ? -13.269 -3.846 1.163 1.00 89.50 91 ALA A O 1
ATOM 700 N N . GLN A 1 92 ? -12.402 -4.191 3.208 1.00 94.69 92 GLN A N 1
ATOM 701 C CA . GLN A 1 92 ? -12.030 -2.802 3.479 1.00 94.69 92 GLN A CA 1
ATOM 702 C C . GLN A 1 92 ? -10.610 -2.470 3.012 1.00 94.69 92 GLN A C 1
ATOM 704 O O . GLN A 1 92 ? -10.192 -1.330 3.167 1.00 94.69 92 GLN A O 1
ATOM 709 N N . VAL A 1 93 ? -9.857 -3.413 2.445 1.00 96.12 93 VAL A N 1
ATOM 710 C CA . VAL A 1 93 ? -8.525 -3.151 1.887 1.00 96.12 93 VAL A CA 1
ATOM 711 C C . VAL A 1 93 ? -8.483 -3.672 0.459 1.00 96.12 93 VAL A C 1
ATOM 713 O O . VAL A 1 93 ? -8.732 -4.850 0.224 1.00 96.12 93 VAL A O 1
ATOM 716 N N . ARG A 1 94 ? -8.171 -2.797 -0.499 1.00 96.06 94 ARG A N 1
ATOM 717 C CA . ARG A 1 94 ? -8.051 -3.154 -1.920 1.00 96.06 94 ARG A CA 1
ATOM 718 C C . ARG A 1 94 ? -6.760 -2.611 -2.501 1.00 96.06 94 ARG A C 1
ATOM 720 O O . ARG A 1 94 ? -6.467 -1.428 -2.342 1.00 96.06 94 ARG A O 1
ATOM 727 N N . ILE A 1 95 ? -6.009 -3.455 -3.195 1.00 94.44 95 ILE A N 1
ATOM 728 C CA . ILE A 1 95 ? -4.731 -3.126 -3.818 1.00 94.44 95 ILE A CA 1
ATOM 729 C C . ILE A 1 95 ? -4.881 -3.186 -5.340 1.00 94.44 95 ILE A C 1
ATOM 731 O O . ILE A 1 95 ? -5.162 -4.222 -5.937 1.00 94.44 95 ILE A O 1
ATOM 735 N N . PHE A 1 96 ? -4.611 -2.060 -5.990 1.00 93.06 96 PHE A N 1
ATOM 736 C CA . PHE A 1 96 ? -4.595 -1.924 -7.439 1.00 93.06 96 PHE A CA 1
ATOM 737 C C . PHE A 1 96 ? -3.150 -1.903 -7.938 1.00 93.06 96 PHE A C 1
ATOM 739 O O . PHE A 1 96 ? -2.419 -0.934 -7.724 1.00 93.06 96 PHE A O 1
ATOM 746 N N . VAL A 1 97 ? -2.736 -2.971 -8.626 1.00 90.50 97 VAL A N 1
ATOM 747 C CA . VAL A 1 97 ? -1.372 -3.109 -9.160 1.00 90.50 97 VAL A CA 1
ATOM 748 C C . VAL A 1 97 ? -1.323 -2.733 -10.643 1.00 90.50 97 VAL A C 1
ATOM 750 O O . VAL A 1 97 ? -1.785 -3.466 -11.532 1.00 90.50 97 VAL A O 1
ATOM 753 N N . THR A 1 98 ? -0.697 -1.594 -10.916 1.00 88.19 98 THR A N 1
ATOM 754 C CA . THR A 1 98 ? -0.457 -1.081 -12.266 1.00 88.19 98 THR A CA 1
ATOM 755 C C . THR A 1 98 ? 0.950 -1.453 -12.716 1.00 88.19 98 THR A C 1
ATOM 757 O O . THR A 1 98 ? 1.929 -1.074 -12.078 1.00 88.19 98 THR A O 1
ATOM 760 N N . VAL A 1 99 ? 1.048 -2.188 -13.826 1.00 85.94 99 VAL A N 1
ATOM 761 C CA . VAL A 1 99 ? 2.337 -2.547 -14.427 1.00 85.94 99 VAL A CA 1
ATOM 762 C C . VAL A 1 99 ? 2.763 -1.434 -15.379 1.00 85.94 99 VAL A C 1
ATOM 764 O O . VAL A 1 99 ? 1.984 -1.035 -16.243 1.00 85.94 99 VAL A O 1
ATOM 767 N N . VAL A 1 100 ? 3.981 -0.942 -15.203 1.00 81.81 100 VAL A N 1
ATOM 768 C CA . VAL A 1 100 ? 4.610 0.142 -15.964 1.00 81.81 100 VAL A CA 1
ATOM 769 C C . VAL A 1 100 ? 5.960 -0.330 -16.504 1.00 81.81 100 VAL A C 1
ATOM 771 O O . VAL A 1 100 ? 6.531 -1.308 -16.022 1.00 81.81 100 VAL A O 1
ATOM 774 N N . THR A 1 101 ? 6.484 0.334 -17.521 1.00 79.25 101 THR A N 1
ATOM 775 C CA . THR A 1 101 ? 7.796 0.026 -18.106 1.00 79.25 101 THR A CA 1
ATOM 776 C C . THR A 1 101 ? 8.938 0.641 -17.289 1.00 79.25 101 THR A C 1
ATOM 778 O O . THR A 1 101 ? 8.744 1.574 -16.510 1.00 79.25 101 THR A O 1
ATOM 781 N N . GLN A 1 102 ? 10.162 0.120 -17.451 1.00 69.69 102 GLN A N 1
ATOM 782 C CA . GLN A 1 102 ? 11.342 0.686 -16.779 1.00 69.69 102 GLN A CA 1
ATOM 783 C C . GLN A 1 102 ? 11.673 2.097 -17.290 1.00 69.69 102 GLN A C 1
ATOM 785 O O . GLN A 1 102 ? 12.081 2.945 -16.509 1.00 69.69 102 GLN A O 1
ATOM 790 N N . GLU A 1 103 ? 11.437 2.369 -18.573 1.00 66.38 103 GLU A N 1
ATOM 791 C CA . GLU A 1 10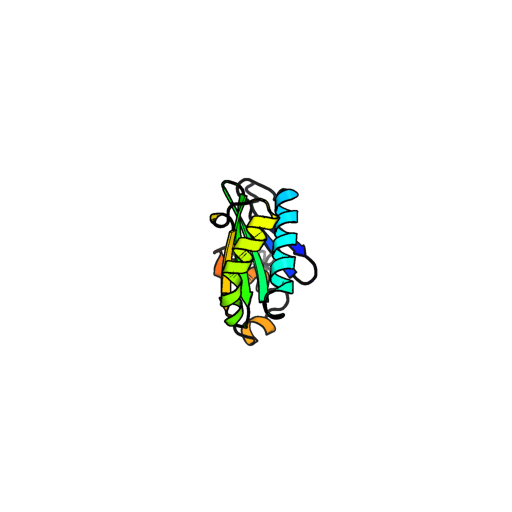3 ? 11.642 3.690 -19.178 1.00 66.38 103 GLU A CA 1
ATOM 792 C C . GLU A 1 103 ? 10.702 4.742 -18.573 1.00 66.38 103 GLU A C 1
ATOM 794 O O . GLU A 1 103 ? 11.140 5.844 -18.239 1.00 66.38 103 GLU A O 1
ATOM 799 N N . GLU A 1 104 ? 9.431 4.389 -18.339 1.00 60.25 104 GLU A N 1
ATOM 800 C CA . GLU A 1 104 ? 8.475 5.259 -17.639 1.00 60.25 104 GLU A CA 1
ATOM 801 C C . GLU A 1 104 ? 8.959 5.610 -16.223 1.00 60.25 104 GLU A C 1
ATOM 803 O O . GLU A 1 104 ? 8.791 6.750 -15.779 1.00 60.25 104 GLU A O 1
ATOM 808 N N . VAL A 1 105 ? 9.618 4.657 -15.553 1.00 59.50 105 VAL A N 1
ATOM 809 C CA . VAL A 1 105 ? 10.218 4.827 -14.225 1.00 59.50 105 VAL A CA 1
ATOM 810 C C . VAL A 1 105 ? 11.479 5.706 -14.250 1.00 59.50 105 VAL A C 1
ATOM 812 O O . VAL A 1 105 ? 11.630 6.564 -13.378 1.00 59.50 105 VAL A O 1
ATOM 815 N N . ASP A 1 106 ? 12.376 5.505 -15.218 1.00 52.94 106 ASP A N 1
ATOM 816 C CA . ASP A 1 106 ? 13.701 6.144 -15.259 1.00 52.94 106 ASP A CA 1
ATOM 817 C C . ASP A 1 106 ? 13.652 7.624 -15.682 1.00 52.94 106 ASP A C 1
ATOM 819 O O . ASP A 1 106 ? 14.447 8.431 -15.198 1.00 52.94 106 ASP A O 1
ATOM 823 N N . LEU A 1 107 ? 12.686 8.019 -16.518 1.00 48.78 107 LEU A N 1
ATOM 824 C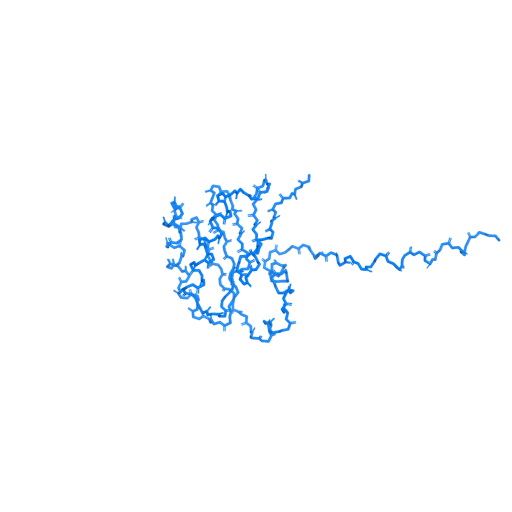 CA . LEU A 1 107 ? 12.527 9.404 -16.992 1.00 48.78 107 LEU A CA 1
ATOM 825 C C . LEU A 1 107 ? 12.066 10.407 -15.906 1.00 48.78 107 LEU A C 1
ATOM 827 O O . LEU A 1 107 ? 12.130 11.614 -16.134 1.00 48.78 107 LEU A O 1
ATOM 831 N N . HIS A 1 108 ? 11.600 9.955 -14.733 1.00 50.53 108 HIS A N 1
ATOM 832 C CA . HIS A 1 108 ? 10.750 10.781 -13.856 1.00 50.53 108 HIS A CA 1
ATOM 833 C C . HIS A 1 108 ? 11.073 10.715 -12.351 1.00 50.53 108 HIS A C 1
ATOM 835 O O . HIS A 1 108 ? 10.172 10.859 -11.516 1.00 50.53 108 HIS A O 1
ATOM 841 N N . PHE A 1 109 ? 12.342 10.549 -11.964 1.00 37.81 109 PHE A N 1
ATOM 842 C CA . PHE A 1 109 ? 12.749 10.628 -10.551 1.00 37.81 109 PHE A CA 1
ATOM 843 C C . PHE A 1 109 ? 12.237 11.929 -9.884 1.00 37.81 109 PHE A C 1
ATOM 845 O O . PHE A 1 109 ? 12.584 13.036 -10.286 1.00 37.81 109 PHE A O 1
ATOM 852 N N . GLY A 1 110 ? 11.359 11.789 -8.879 1.00 47.91 110 GLY A N 1
ATOM 853 C CA . GLY A 1 110 ? 10.735 12.886 -8.116 1.00 47.91 110 GLY A CA 1
ATOM 854 C C . GLY A 1 110 ? 9.441 13.484 -8.700 1.00 47.91 110 GLY A C 1
ATOM 855 O O . GLY A 1 110 ? 8.702 14.153 -7.976 1.00 47.91 110 GLY A O 1
ATOM 856 N N . VAL A 1 111 ? 9.138 13.227 -9.978 1.00 48.62 111 VAL A N 1
ATOM 857 C CA . VAL A 1 111 ? 7.934 13.712 -10.694 1.00 48.62 111 VAL A CA 1
ATOM 858 C C . VAL A 1 111 ? 6.890 12.593 -10.871 1.00 48.62 111 VAL A C 1
ATOM 860 O O . VAL A 1 111 ? 5.692 12.868 -10.951 1.00 48.62 111 VAL A O 1
ATOM 863 N N . TYR A 1 112 ? 7.322 11.326 -10.829 1.00 54.22 112 TYR A N 1
ATOM 864 C CA . TYR A 1 112 ? 6.495 10.138 -11.071 1.00 54.22 112 TYR A CA 1
ATOM 865 C C . TYR A 1 112 ? 5.355 9.936 -10.068 1.00 54.22 112 TYR A C 1
ATOM 867 O O . TYR A 1 112 ? 4.252 9.603 -10.473 1.00 54.22 112 TYR A O 1
ATOM 875 N N . GLU A 1 113 ? 5.561 10.172 -8.771 1.00 53.00 113 GLU A N 1
ATOM 876 C CA . GLU A 1 113 ? 4.496 9.984 -7.768 1.00 53.00 113 GLU A CA 1
ATOM 877 C C . GLU A 1 113 ? 3.326 10.945 -8.002 1.00 53.00 113 GLU A C 1
ATOM 879 O O . GLU A 1 113 ? 2.169 10.568 -7.840 1.00 53.00 113 GLU A O 1
ATOM 884 N N . ARG A 1 114 ? 3.620 12.165 -8.471 1.00 51.97 114 ARG A N 1
ATOM 885 C CA . ARG A 1 114 ? 2.609 13.167 -8.824 1.00 51.97 114 ARG A CA 1
ATOM 886 C C . ARG A 1 114 ? 1.921 12.845 -10.144 1.00 51.97 114 ARG A C 1
ATOM 888 O O . ARG A 1 114 ? 0.701 12.815 -10.166 1.00 51.97 114 ARG A O 1
ATOM 895 N N . MET A 1 115 ? 2.665 12.530 -11.205 1.00 52.28 115 MET A N 1
ATOM 896 C CA . MET A 1 115 ? 2.061 12.201 -12.505 1.00 52.28 115 MET A CA 1
ATOM 897 C C . MET A 1 115 ? 1.312 10.862 -12.500 1.00 52.28 115 MET A C 1
ATOM 899 O O . MET A 1 115 ? 0.314 10.721 -13.200 1.00 52.28 115 MET A O 1
ATOM 903 N N . LEU A 1 116 ? 1.750 9.874 -11.711 1.00 52.31 116 LEU A N 1
ATOM 904 C CA . LEU A 1 116 ? 1.021 8.615 -11.558 1.00 52.31 116 LEU A CA 1
ATOM 905 C C . LEU A 1 116 ? -0.234 8.815 -10.699 1.00 52.31 116 LEU A C 1
ATOM 907 O O . LEU A 1 116 ? -1.282 8.284 -11.051 1.00 52.31 116 LEU A O 1
ATOM 911 N N . ALA A 1 117 ? -0.170 9.634 -9.640 1.00 52.12 117 ALA A N 1
ATOM 912 C CA . ALA A 1 117 ? -1.365 10.055 -8.908 1.00 52.12 117 ALA A CA 1
ATOM 913 C C . ALA A 1 117 ? -2.337 10.843 -9.809 1.00 52.12 117 ALA A C 1
ATOM 915 O O . ALA A 1 117 ? -3.534 10.579 -9.766 1.00 52.12 117 ALA A O 1
ATOM 916 N N . GLU A 1 118 ? -1.849 11.731 -10.682 1.00 53.31 118 GLU A N 1
ATOM 917 C CA . GLU A 1 118 ? -2.650 12.446 -11.692 1.00 53.31 118 GLU A CA 1
ATOM 918 C C . GLU A 1 118 ? -3.273 11.478 -12.718 1.00 53.31 118 GLU A C 1
ATOM 920 O O . GLU A 1 118 ? -4.476 11.543 -12.970 1.00 53.31 118 GLU A O 1
ATOM 925 N N . LYS A 1 119 ? -2.496 10.525 -13.258 1.00 55.72 119 LYS A N 1
ATOM 926 C CA . LYS A 1 119 ? -2.951 9.538 -14.259 1.00 55.72 119 LYS A CA 1
ATOM 927 C C . LYS A 1 119 ? -3.945 8.521 -13.688 1.00 55.72 119 LYS A C 1
ATOM 929 O O . LYS A 1 119 ? -4.840 8.090 -14.408 1.00 55.72 119 LYS A O 1
ATOM 934 N N . ILE A 1 120 ? -3.786 8.130 -12.422 1.00 54.31 120 ILE A N 1
ATOM 935 C CA . ILE A 1 120 ? -4.637 7.133 -11.748 1.00 54.31 120 ILE A CA 1
ATOM 936 C C . ILE A 1 120 ? -5.849 7.789 -11.064 1.00 54.31 120 ILE A C 1
ATOM 938 O O . ILE A 1 120 ? -6.903 7.165 -10.979 1.00 54.31 120 ILE A O 1
ATOM 942 N N . SER A 1 121 ? -5.730 9.039 -10.602 1.00 53.59 121 SER A N 1
ATOM 943 C CA . SER A 1 121 ? -6.726 9.676 -9.717 1.00 53.59 121 SER A CA 1
ATOM 944 C C . SER A 1 121 ? -7.394 10.928 -10.297 1.00 53.59 121 SER A C 1
ATOM 946 O O . SER A 1 121 ? -8.260 11.496 -9.638 1.00 53.59 121 SER A O 1
ATOM 948 N N . GLY A 1 122 ? -7.020 11.385 -11.500 1.00 52.62 122 GLY A N 1
ATOM 949 C CA . GLY A 1 122 ? -7.652 12.539 -12.156 1.00 52.62 122 GLY A CA 1
ATOM 950 C C . GLY A 1 122 ? -7.424 13.885 -11.453 1.00 52.62 122 GLY A C 1
ATOM 951 O O . GLY A 1 122 ? -8.224 14.804 -11.615 1.00 52.62 122 GLY A O 1
ATOM 952 N N . LEU A 1 123 ? -6.364 14.006 -10.649 1.00 48.19 123 LEU A N 1
ATOM 953 C CA . LEU A 1 123 ? -6.049 15.224 -9.899 1.00 48.19 123 LEU A CA 1
ATOM 954 C C . LEU A 1 123 ? -5.567 16.354 -10.835 1.00 48.19 123 LEU A C 1
ATOM 956 O O . LEU A 1 123 ? -4.860 16.078 -11.807 1.00 48.19 123 LEU A O 1
ATOM 960 N N . PRO A 1 124 ? -5.921 17.627 -10.567 1.00 40.75 124 PRO A N 1
ATOM 961 C CA . PRO A 1 124 ? -5.459 18.750 -11.374 1.00 40.75 124 PRO A CA 1
ATOM 962 C C . PRO A 1 124 ? -3.942 18.965 -11.216 1.00 40.75 124 PRO A C 1
ATOM 964 O O . PRO A 1 124 ? -3.424 18.861 -10.099 1.00 40.75 124 PRO A O 1
ATOM 967 N N . PRO A 1 125 ? -3.224 19.314 -12.301 1.00 42.91 125 PRO A N 1
ATOM 968 C CA . PRO A 1 125 ? -1.781 19.506 -12.254 1.00 42.91 125 PRO A CA 1
ATOM 969 C C . PRO A 1 125 ? -1.417 20.681 -11.345 1.00 42.91 125 PRO A C 1
ATOM 971 O O . PRO A 1 125 ? -2.006 21.766 -11.421 1.00 42.91 125 PRO A O 1
ATOM 974 N N . ILE A 1 126 ? -0.406 20.489 -10.496 1.00 42.66 126 ILE A N 1
ATOM 975 C CA . ILE A 1 126 ? 0.132 21.568 -9.661 1.00 42.66 126 ILE A CA 1
ATOM 976 C C . ILE A 1 126 ? 0.758 22.610 -10.592 1.00 42.66 126 ILE A C 1
ATOM 978 O O . ILE A 1 126 ? 1.74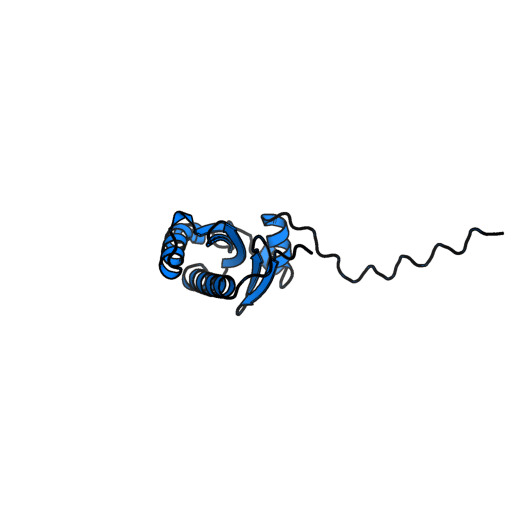2 22.327 -11.280 1.00 42.66 126 ILE A O 1
ATOM 982 N N . ARG A 1 127 ? 0.219 23.836 -10.597 1.00 40.84 127 ARG A N 1
ATOM 983 C CA . ARG A 1 127 ? 0.855 24.963 -11.286 1.00 40.84 127 ARG A CA 1
ATOM 984 C C . ARG A 1 127 ? 2.268 25.130 -10.739 1.00 40.84 127 ARG A C 1
ATOM 986 O O . ARG A 1 127 ? 2.463 25.420 -9.559 1.00 40.84 127 ARG A O 1
ATOM 993 N N . ARG A 1 128 ? 3.257 24.929 -11.608 1.00 36.97 128 ARG A N 1
ATOM 994 C CA . ARG A 1 128 ? 4.655 25.254 -11.340 1.00 36.97 128 ARG A CA 1
ATOM 995 C C . ARG A 1 128 ? 4.694 26.744 -10.996 1.00 36.97 128 ARG A C 1
ATOM 997 O O . ARG A 1 128 ? 4.439 27.574 -11.862 1.00 36.97 128 ARG A O 1
ATOM 1004 N N . ASN A 1 129 ? 4.961 27.088 -9.736 1.00 39.47 129 ASN A N 1
ATOM 1005 C CA . ASN A 1 129 ? 5.297 28.463 -9.370 1.00 39.47 129 ASN A CA 1
ATOM 1006 C C . ASN A 1 129 ? 6.583 28.818 -10.130 1.00 39.47 129 ASN A C 1
ATOM 1008 O O . ASN A 1 129 ? 7.676 28.395 -9.761 1.00 39.47 129 ASN A O 1
ATOM 1012 N N . GLY A 1 130 ? 6.404 29.492 -11.261 1.00 40.22 130 GLY A N 1
ATOM 1013 C CA . GLY A 1 130 ? 7.421 29.781 -12.266 1.00 40.22 130 GLY A CA 1
ATOM 1014 C C . GLY A 1 130 ? 6.877 30.667 -13.389 1.00 40.22 130 GLY A C 1
ATOM 1015 O O . GLY A 1 130 ? 7.595 31.541 -13.851 1.00 40.22 130 GLY A O 1
ATOM 1016 N N . ASP A 1 131 ? 5.585 30.568 -13.716 1.00 38.78 131 ASP A N 1
ATOM 1017 C CA . ASP A 1 131 ? 4.945 31.426 -14.734 1.00 38.78 131 ASP A CA 1
ATOM 1018 C C . ASP A 1 131 ? 4.254 32.665 -14.134 1.00 38.78 131 ASP A C 1
ATOM 1020 O O . ASP A 1 131 ? 3.196 33.098 -14.585 1.00 38.78 131 ASP A O 1
ATOM 1024 N N . ALA A 1 132 ? 4.848 33.252 -13.093 1.00 40.12 132 ALA A N 1
ATOM 1025 C CA . ALA A 1 132 ? 4.407 34.527 -12.516 1.00 40.12 132 ALA A CA 1
ATOM 1026 C C . ALA A 1 132 ? 5.308 35.703 -12.937 1.00 40.12 132 ALA A C 1
ATOM 1028 O O . ALA A 1 132 ? 5.456 36.662 -12.185 1.00 40.12 132 ALA A O 1
ATOM 1029 N N . LEU A 1 133 ? 5.935 35.635 -14.119 1.00 42.75 133 LEU A N 1
ATOM 1030 C CA . LEU A 1 133 ? 6.836 36.692 -14.604 1.00 42.75 133 LEU A CA 1
ATOM 1031 C C . LEU A 1 133 ? 6.722 37.018 -16.103 1.00 42.75 133 LEU A C 1
ATOM 1033 O O . LEU A 1 133 ? 7.622 37.633 -16.661 1.00 42.75 133 LEU A O 1
ATOM 1037 N N . SER A 1 134 ? 5.605 36.688 -16.757 1.00 42.38 134 SER A N 1
ATOM 1038 C CA . SER A 1 134 ? 5.368 37.081 -18.159 1.00 42.38 134 SER A CA 1
ATOM 1039 C C . SER A 1 134 ? 4.017 37.752 -18.428 1.00 42.38 134 SER A C 1
ATOM 1041 O O . SER A 1 134 ? 3.605 37.850 -19.576 1.00 42.38 134 SER A O 1
ATOM 1043 N N . ALA A 1 135 ? 3.345 38.285 -17.402 1.00 43.34 135 ALA A N 1
ATOM 1044 C CA . ALA A 1 135 ? 2.080 39.013 -17.569 1.00 43.34 135 ALA A CA 1
ATOM 1045 C C . ALA A 1 135 ? 2.141 40.484 -17.113 1.00 43.34 135 ALA A C 1
ATOM 1047 O O . ALA A 1 135 ? 1.155 41.008 -16.604 1.00 43.34 135 ALA A O 1
ATOM 1048 N N . HIS A 1 136 ? 3.289 41.159 -17.275 1.00 41.84 136 HIS A N 1
ATOM 1049 C CA . HIS A 1 136 ? 3.395 42.601 -16.991 1.00 41.84 136 HIS A CA 1
ATOM 1050 C C . HIS A 1 136 ? 4.071 43.459 -18.069 1.00 41.84 136 HIS A C 1
ATOM 1052 O O . HIS A 1 136 ? 4.418 44.607 -17.814 1.00 41.84 136 HIS A O 1
ATOM 1058 N N . LEU A 1 137 ? 4.180 42.962 -19.296 1.00 47.56 137 LEU A N 1
ATOM 1059 C CA . LEU A 1 137 ? 4.507 43.792 -20.453 1.00 47.56 137 LEU A CA 1
ATOM 1060 C C . LEU A 1 137 ? 3.396 43.586 -21.471 1.00 47.56 137 LEU A C 1
ATOM 1062 O O . LEU A 1 137 ? 3.461 42.618 -22.207 1.00 47.56 137 LEU A O 1
ATOM 1066 N N . ASP A 1 138 ? 2.337 44.394 -21.373 1.00 43.25 138 ASP A N 1
ATOM 1067 C CA . ASP A 1 138 ? 1.447 44.811 -22.476 1.00 43.25 138 ASP A CA 1
ATOM 1068 C C . ASP A 1 138 ? 0.215 45.542 -21.907 1.00 43.25 138 ASP A C 1
ATOM 1070 O O . ASP A 1 138 ? -0.935 45.151 -22.101 1.00 43.25 138 ASP A O 1
ATOM 1074 N N . ALA A 1 139 ? 0.447 46.616 -21.147 1.00 45.44 139 ALA A N 1
ATOM 1075 C CA . ALA A 1 139 ? -0.627 47.511 -20.708 1.00 45.44 139 ALA A CA 1
ATOM 1076 C C . ALA A 1 139 ? -0.217 48.992 -20.719 1.00 45.44 139 ALA A C 1
ATOM 1078 O O . ALA A 1 139 ? -0.778 49.777 -19.966 1.00 45.44 139 ALA A O 1
ATOM 1079 N N . ASP A 1 140 ? 0.739 49.375 -21.574 1.00 44.53 140 ASP A N 1
ATOM 1080 C CA . ASP A 1 140 ? 1.170 50.777 -21.706 1.00 44.53 140 ASP A CA 1
ATOM 1081 C C . ASP A 1 140 ? 1.268 51.241 -23.169 1.00 44.53 140 ASP A C 1
ATOM 1083 O O . ASP A 1 140 ? 2.137 52.010 -23.567 1.00 44.53 140 ASP A O 1
ATOM 1087 N N . ALA A 1 141 ? 0.345 50.760 -24.003 1.00 49.38 141 ALA A N 1
ATOM 1088 C CA . ALA A 1 141 ? 0.201 51.227 -25.379 1.00 49.38 141 ALA A CA 1
ATOM 1089 C C . ALA A 1 141 ? -1.273 51.364 -25.771 1.00 49.38 141 ALA A C 1
ATOM 1091 O O . ALA A 1 141 ? -1.698 50.785 -26.762 1.00 49.38 141 ALA A O 1
ATOM 1092 N N . LEU A 1 142 ? -2.074 52.091 -24.980 1.00 46.12 142 LEU A N 1
ATOM 1093 C CA . LEU A 1 142 ? -3.398 52.563 -25.419 1.00 46.12 142 LEU A CA 1
ATOM 1094 C C . LEU A 1 142 ? -3.977 53.665 -24.516 1.00 46.12 142 LEU A C 1
ATOM 1096 O O . LEU A 1 142 ? -5.108 53.570 -24.053 1.00 46.12 142 LEU A O 1
ATOM 1100 N N . THR A 1 143 ? -3.244 54.768 -24.326 1.00 47.03 143 THR A N 1
ATOM 1101 C CA . THR A 1 143 ? -3.910 56.058 -24.077 1.00 47.03 143 THR A CA 1
ATOM 1102 C C . THR A 1 143 ? -3.084 57.231 -24.611 1.00 47.03 143 THR A C 1
ATOM 1104 O O . THR A 1 143 ? -2.129 57.633 -23.968 1.00 47.03 143 THR A O 1
ATOM 1107 N N . ARG A 1 144 ? -3.546 57.780 -25.744 1.00 40.81 144 ARG A N 1
ATOM 1108 C CA . ARG A 1 144 ? -3.309 59.137 -26.286 1.00 40.81 144 ARG A CA 1
ATOM 1109 C C . ARG A 1 144 ? -1.886 59.564 -26.643 1.00 40.81 144 ARG A C 1
ATOM 1111 O O . ARG A 1 144 ? -1.073 59.805 -25.734 1.00 40.81 144 ARG A O 1
#

Radius of gyration: 19.22 Å; chains: 1; bounding box: 30×72×39 Å

Organism: Burkholderia sp. (strain CCGE1003) (NCBI:txid640512)

Secondary structure (DSSP, 8-state):
----EEEEEETTEEEEEE-TTSSPPHHHHHHHHHHHHHHHHHS-TT-EEEEEEE-GGG-EEEEEEES-GGGGGTHHHHHHHHHHHHT--GGGEEEEEEE--HHHHHTTTTTHHHHHHHHHH-PPPPP-TT-SSSSSSSSSS---

Foldseek 3Di:
DDDQWDWDDDPPATEIEGHPPDDDDPLSVVLVNLLQVLCCVQDDVQKGWQYWYQDPPRAIETEIEGQDPCSVVCQLVSLCVSCVVSVHDSRSYHYDYHHDHVVLVVVAVVNNSVVVCCVVPVDDDDPDPPPPPPPPPDDPPDDD

pLDDT: mean 74.02, std 19.46, range [36.97, 96.25]

Sequence (144 aa):
MEFDSDWLTLGRHRVCLRSPGGFPTESMRTAVDVIRIAIENNMSARARLVDVAVREEKSYDISVGTTFAEDR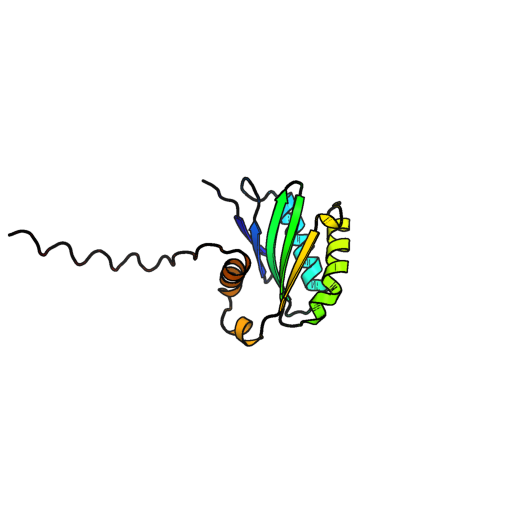LCAPQLESAIATVLGLLPAQVRIFVTVVTQEEVDLHFGVYERMLAEKISGLPPIRRNGDALSAHLDADALTR